Protein AF-A0A497G743-F1 (afdb_monomer_lite)

Structure (mmCIF, N/CA/C/O backbone):
data_AF-A0A497G743-F1
#
_entry.id   AF-A0A497G743-F1
#
loop_
_atom_site.group_PDB
_atom_site.id
_atom_site.type_symbol
_atom_site.label_atom_id
_atom_site.label_alt_id
_atom_site.label_comp_id
_atom_site.label_asym_id
_atom_site.label_entity_id
_atom_site.label_seq_id
_atom_site.pdbx_PDB_ins_code
_atom_site.Cartn_x
_atom_site.Cartn_y
_atom_site.Cartn_z
_atom_site.occupancy
_atom_site.B_iso_or_equiv
_atom_site.auth_seq_id
_atom_site.auth_comp_id
_atom_site.auth_asym_id
_atom_site.auth_atom_id
_atom_site.pdbx_PDB_model_num
ATOM 1 N N . MET A 1 1 ? -3.677 -15.231 12.697 1.00 50.72 1 MET A N 1
ATOM 2 C CA . MET A 1 1 ? -3.109 -15.061 11.342 1.00 50.72 1 MET A CA 1
ATOM 3 C C . MET A 1 1 ? -2.088 -13.941 11.406 1.00 50.72 1 MET A C 1
ATOM 5 O O . MET A 1 1 ? -2.372 -12.933 12.035 1.00 50.72 1 MET A O 1
ATOM 9 N N . GLU A 1 2 ? -0.893 -14.133 10.854 1.00 61.91 2 GLU A N 1
ATOM 10 C CA . GLU A 1 2 ? 0.141 -13.092 10.829 1.00 61.91 2 GLU A CA 1
ATOM 11 C C . GLU A 1 2 ? -0.152 -12.142 9.658 1.00 61.91 2 GLU A C 1
ATOM 13 O O . GLU A 1 2 ? -0.043 -12.536 8.496 1.00 61.91 2 GLU A O 1
ATOM 18 N N . THR A 1 3 ? -0.586 -10.915 9.950 1.00 75.62 3 THR A N 1
ATOM 19 C CA . THR A 1 3 ? -0.922 -9.929 8.915 1.00 75.62 3 THR A CA 1
ATOM 20 C C . THR A 1 3 ? 0.349 -9.476 8.198 1.00 75.62 3 THR A C 1
ATOM 22 O O . THR A 1 3 ? 1.288 -8.973 8.822 1.00 75.62 3 THR A O 1
ATOM 25 N N . ARG A 1 4 ? 0.399 -9.679 6.877 1.00 86.19 4 ARG A N 1
ATOM 26 C CA . ARG A 1 4 ? 1.523 -9.277 6.021 1.00 86.19 4 ARG A CA 1
ATOM 27 C C . ARG A 1 4 ? 1.193 -7.979 5.306 1.00 86.19 4 ARG A C 1
ATOM 29 O O . ARG A 1 4 ? 0.125 -7.859 4.717 1.00 86.19 4 ARG A O 1
ATOM 36 N N . VAL A 1 5 ? 2.130 -7.042 5.317 1.00 90.25 5 VAL A N 1
ATOM 37 C CA . VAL A 1 5 ? 2.014 -5.759 4.623 1.00 90.25 5 VAL A CA 1
ATOM 38 C C . VAL A 1 5 ? 3.131 -5.681 3.599 1.00 90.25 5 VAL A C 1
ATOM 40 O O . VAL A 1 5 ? 4.304 -5.695 3.966 1.00 90.25 5 VAL A O 1
ATOM 43 N N . THR A 1 6 ? 2.783 -5.621 2.319 1.00 93.75 6 THR A N 1
ATOM 44 C CA . THR A 1 6 ? 3.752 -5.538 1.223 1.00 93.75 6 THR A CA 1
ATOM 45 C C . THR A 1 6 ? 3.600 -4.205 0.509 1.00 93.75 6 THR A C 1
ATOM 47 O O . THR A 1 6 ? 2.556 -3.923 -0.072 1.00 93.75 6 THR A O 1
ATOM 50 N N . LEU A 1 7 ? 4.646 -3.383 0.550 1.00 93.56 7 LEU A N 1
ATOM 51 C CA . LEU A 1 7 ? 4.697 -2.099 -0.142 1.00 93.56 7 LEU A CA 1
ATOM 52 C C . LEU A 1 7 ? 5.600 -2.216 -1.376 1.00 93.56 7 LEU A C 1
ATOM 54 O O . LEU A 1 7 ? 6.776 -2.568 -1.268 1.00 93.56 7 LEU A O 1
ATOM 58 N N . PHE A 1 8 ? 5.055 -1.897 -2.541 1.00 93.88 8 PHE A N 1
ATOM 59 C CA . PHE A 1 8 ? 5.742 -1.889 -3.825 1.00 93.88 8 PHE A CA 1
ATOM 60 C C . PHE A 1 8 ? 6.143 -0.457 -4.174 1.00 93.88 8 PHE A C 1
ATOM 62 O O . PHE A 1 8 ? 5.298 0.438 -4.232 1.00 93.88 8 PHE A O 1
ATOM 69 N N . VAL A 1 9 ? 7.434 -0.228 -4.406 1.00 93.38 9 VAL A N 1
ATOM 70 C CA . VAL A 1 9 ? 7.998 1.109 -4.646 1.00 93.38 9 VAL A CA 1
ATOM 71 C C . VAL A 1 9 ? 9.052 1.093 -5.748 1.00 93.38 9 VAL A C 1
ATOM 73 O O . VAL A 1 9 ? 9.558 0.041 -6.134 1.00 93.38 9 VAL A O 1
ATOM 76 N N . TYR A 1 10 ? 9.423 2.278 -6.224 1.00 90.56 10 TYR A N 1
ATOM 77 C CA . TYR A 1 10 ? 10.536 2.496 -7.147 1.00 90.56 10 TYR A CA 1
ATOM 78 C C . TYR A 1 10 ? 11.629 3.359 -6.498 1.00 90.56 10 TYR A C 1
ATOM 80 O O . TYR A 1 10 ? 11.515 3.767 -5.338 1.00 90.56 10 TYR A O 1
ATOM 88 N N . LYS A 1 11 ? 12.727 3.618 -7.218 1.00 87.69 11 LYS A N 1
ATOM 89 C CA . LYS A 1 11 ? 13.827 4.446 -6.711 1.00 87.69 11 LYS A CA 1
ATOM 90 C C . LYS A 1 11 ? 13.407 5.921 -6.686 1.00 87.69 11 LYS A C 1
ATOM 92 O O . LYS A 1 11 ? 13.322 6.547 -7.736 1.00 87.69 11 LYS A O 1
ATOM 97 N N . GLY A 1 12 ? 13.201 6.482 -5.493 1.00 87.94 12 GLY A N 1
ATOM 98 C CA . GLY A 1 12 ? 12.955 7.915 -5.308 1.00 87.94 12 GLY A CA 1
ATOM 99 C C . GLY A 1 12 ? 12.731 8.325 -3.850 1.00 87.94 12 GLY A C 1
ATOM 100 O O . GLY A 1 12 ? 12.321 7.507 -3.024 1.00 87.94 12 GLY A O 1
ATOM 101 N N . ASP A 1 13 ? 12.957 9.604 -3.545 1.00 88.38 13 ASP A N 1
ATOM 102 C CA . ASP A 1 13 ? 12.900 10.133 -2.171 1.00 88.38 13 ASP A CA 1
ATOM 103 C C . ASP A 1 13 ? 11.494 10.060 -1.567 1.00 88.38 13 ASP A C 1
ATOM 105 O O . ASP A 1 13 ? 11.330 9.655 -0.418 1.00 88.38 13 ASP A O 1
ATOM 109 N N . ARG A 1 14 ? 10.457 10.342 -2.368 1.00 86.69 14 ARG A N 1
ATOM 110 C CA . ARG A 1 14 ? 9.053 10.200 -1.941 1.00 86.69 14 ARG A CA 1
ATOM 111 C C . ARG A 1 14 ? 8.703 8.758 -1.557 1.00 86.69 14 ARG A C 1
ATOM 113 O O . ARG A 1 14 ? 7.946 8.533 -0.620 1.00 86.69 14 ARG A O 1
ATOM 120 N N . CYS A 1 15 ? 9.292 7.768 -2.233 1.00 89.62 15 CYS A N 1
ATOM 121 C CA . CYS A 1 15 ? 9.120 6.362 -1.862 1.00 89.62 15 CYS A CA 1
ATOM 122 C C . CYS A 1 15 ? 9.820 6.039 -0.536 1.00 89.62 15 CYS A C 1
ATOM 124 O O . CYS A 1 15 ? 9.270 5.306 0.281 1.00 89.62 15 CYS A O 1
ATOM 126 N N . ALA A 1 16 ? 11.011 6.596 -0.298 1.00 89.56 16 ALA A N 1
ATOM 127 C CA . ALA A 1 16 ? 11.713 6.427 0.972 1.00 89.56 16 ALA A CA 1
ATOM 128 C C . ALA A 1 16 ? 10.938 7.049 2.148 1.00 89.56 16 ALA A C 1
ATOM 130 O O . ALA A 1 16 ? 10.852 6.437 3.213 1.00 89.56 16 ALA A O 1
ATOM 131 N N . GLN A 1 17 ? 10.332 8.223 1.943 1.00 89.12 17 GLN A N 1
ATOM 132 C CA . GLN A 1 17 ? 9.453 8.866 2.926 1.00 89.12 17 GLN A CA 1
ATOM 133 C C . GLN A 1 17 ? 8.243 7.984 3.253 1.00 89.12 17 GLN A C 1
ATOM 135 O O . GLN A 1 17 ? 8.029 7.664 4.419 1.00 89.12 17 GLN A O 1
ATOM 140 N N . LEU A 1 18 ? 7.536 7.487 2.233 1.00 89.62 18 LEU A N 1
ATOM 141 C CA . LEU A 1 18 ? 6.380 6.601 2.406 1.00 89.62 18 LEU A CA 1
ATOM 142 C C . LEU A 1 18 ? 6.727 5.307 3.164 1.00 89.62 18 LEU A C 1
ATOM 144 O O . LEU A 1 18 ? 5.989 4.886 4.051 1.00 89.62 18 LEU A O 1
ATOM 148 N N . VAL A 1 19 ? 7.872 4.686 2.853 1.00 91.25 19 VAL A N 1
ATOM 149 C CA . VAL A 1 19 ? 8.369 3.503 3.581 1.00 91.25 19 VAL A CA 1
ATOM 150 C C . VAL A 1 19 ? 8.570 3.822 5.064 1.00 91.25 19 VAL A C 1
ATOM 152 O O . VAL A 1 19 ? 8.176 3.028 5.918 1.00 91.25 19 VAL A O 1
ATOM 155 N N . LYS A 1 20 ? 9.175 4.974 5.375 1.00 90.19 20 LYS A N 1
ATOM 156 C CA . LYS A 1 20 ? 9.429 5.402 6.755 1.00 90.19 20 LYS A CA 1
ATOM 157 C C . LYS A 1 20 ? 8.127 5.670 7.507 1.00 90.19 20 LYS A C 1
ATOM 159 O O . LYS A 1 20 ? 7.976 5.201 8.630 1.00 90.19 20 LYS A O 1
ATOM 164 N N . GLU A 1 21 ? 7.190 6.388 6.896 1.00 89.31 21 GLU A N 1
ATOM 165 C CA . GLU A 1 21 ? 5.890 6.688 7.504 1.00 89.31 21 GLU A CA 1
ATOM 166 C C . GLU A 1 21 ? 5.099 5.417 7.805 1.00 89.31 21 GLU A C 1
ATOM 168 O O . GLU A 1 21 ? 4.654 5.226 8.938 1.00 89.31 21 GLU A O 1
ATOM 173 N N . LEU A 1 22 ? 5.001 4.507 6.829 1.00 89.00 22 LEU A N 1
ATOM 174 C CA . LEU A 1 22 ? 4.334 3.223 7.021 1.00 89.00 22 LEU A CA 1
ATOM 175 C C . LEU A 1 22 ? 4.996 2.423 8.149 1.00 89.00 22 LEU A C 1
ATOM 177 O O . LEU A 1 22 ? 4.302 1.899 9.016 1.00 89.00 22 LEU A O 1
ATOM 181 N N . TYR A 1 23 ? 6.328 2.370 8.187 1.00 90.06 23 TYR A N 1
ATOM 182 C CA . TYR A 1 23 ? 7.052 1.677 9.251 1.00 90.06 23 TYR A CA 1
ATOM 183 C C . TYR A 1 23 ? 6.723 2.229 10.647 1.00 90.06 23 TYR A C 1
ATOM 185 O O . TYR A 1 23 ? 6.436 1.450 11.556 1.00 90.06 23 TYR A O 1
ATOM 193 N N . GLU A 1 24 ? 6.715 3.553 10.827 1.00 89.38 24 GLU A N 1
ATOM 194 C CA . GLU A 1 24 ? 6.397 4.176 12.121 1.00 89.38 24 GLU A CA 1
ATOM 195 C C . GLU A 1 24 ? 4.947 3.909 12.562 1.00 89.38 24 GLU A C 1
ATOM 197 O O . GLU A 1 24 ? 4.689 3.642 13.742 1.00 89.38 24 GLU A O 1
ATOM 202 N N . ILE A 1 25 ? 3.999 3.913 11.617 1.00 86.75 25 ILE A N 1
ATOM 203 C CA . ILE A 1 25 ? 2.596 3.577 11.897 1.00 86.75 25 ILE A CA 1
ATOM 204 C C . ILE A 1 25 ? 2.473 2.107 12.321 1.00 86.75 25 ILE A C 1
ATOM 206 O O . ILE A 1 25 ? 1.887 1.807 13.363 1.00 86.75 25 ILE A O 1
ATOM 210 N N . LEU A 1 26 ? 3.072 1.182 11.563 1.00 86.12 26 LEU A N 1
ATOM 211 C CA . LEU A 1 26 ? 3.001 -0.254 11.856 1.00 86.12 26 LEU A CA 1
ATOM 212 C C . LEU A 1 26 ? 3.728 -0.621 13.154 1.00 86.12 26 LEU A C 1
ATOM 214 O O . LEU A 1 26 ? 3.266 -1.492 13.892 1.00 86.12 26 LEU A O 1
ATOM 218 N N . LYS A 1 27 ? 4.827 0.061 13.486 1.00 85.00 27 LYS A N 1
ATOM 219 C CA . LYS A 1 27 ? 5.549 -0.118 14.755 1.00 85.00 27 LYS A CA 1
ATOM 220 C C . LYS A 1 27 ? 4.669 0.180 15.972 1.00 85.00 27 LYS A C 1
ATOM 222 O O . LYS A 1 27 ? 4.837 -0.457 17.012 1.00 85.00 27 LYS A O 1
ATOM 227 N N . SER A 1 28 ? 3.738 1.120 15.827 1.00 79.19 28 SER A N 1
ATOM 228 C CA . SER A 1 28 ? 2.804 1.539 16.878 1.00 79.19 28 SER A CA 1
ATOM 229 C C . SER A 1 28 ? 1.534 0.676 16.936 1.00 79.19 28 SER A C 1
ATOM 231 O O . SER A 1 28 ? 0.701 0.872 17.819 1.00 79.19 28 SER A O 1
ATOM 233 N N . SER A 1 29 ? 1.371 -0.277 16.011 1.00 74.31 29 SER A N 1
ATOM 234 C CA . SER A 1 29 ? 0.166 -1.104 15.899 1.00 74.31 29 SER A CA 1
ATOM 235 C C . SER A 1 29 ? 0.192 -2.346 16.810 1.00 74.31 29 SER A C 1
ATOM 237 O O . SER A 1 29 ? 1.244 -2.979 16.988 1.00 74.31 29 SER A O 1
ATOM 239 N N . PRO A 1 30 ? -0.963 -2.744 17.380 1.00 64.06 30 PRO A N 1
ATOM 240 C CA . PRO A 1 30 ? -1.079 -4.003 18.103 1.00 64.06 30 PRO A CA 1
ATOM 241 C C . PRO A 1 30 ? -0.922 -5.175 17.121 1.00 64.06 30 PRO A C 1
ATOM 243 O O . PRO A 1 30 ? -1.597 -5.240 16.102 1.00 64.06 30 PRO A O 1
ATOM 246 N N . GLY A 1 31 ? -0.009 -6.103 17.414 1.00 71.56 31 GLY A N 1
ATOM 247 C CA . GLY A 1 31 ? 0.233 -7.290 16.581 1.00 71.56 31 GLY A CA 1
ATOM 248 C C . GLY A 1 31 ? 1.432 -7.206 15.632 1.00 71.56 31 GLY A C 1
ATOM 249 O O . GLY A 1 31 ? 1.802 -8.241 15.087 1.00 71.56 31 GLY A O 1
ATOM 250 N N . LYS A 1 32 ? 2.078 -6.034 15.490 1.00 73.50 32 LYS A N 1
ATOM 251 C CA . LYS A 1 32 ? 3.345 -5.837 14.747 1.00 73.50 32 LYS A CA 1
ATOM 252 C C . LYS A 1 32 ? 3.381 -6.609 13.413 1.00 73.50 32 LYS A C 1
ATOM 254 O O . LYS A 1 32 ? 4.160 -7.556 13.269 1.00 73.50 32 LYS A O 1
ATOM 259 N N . PRO A 1 33 ? 2.530 -6.235 12.445 1.00 81.50 33 PRO A N 1
ATOM 260 C CA . PRO A 1 33 ? 2.443 -6.932 11.171 1.00 81.50 33 PRO A CA 1
ATOM 261 C C . PRO A 1 33 ? 3.798 -6.946 10.455 1.00 81.50 33 PRO A C 1
ATOM 263 O O . PRO A 1 33 ? 4.583 -5.996 10.538 1.00 81.50 33 PRO A O 1
ATOM 266 N N . ARG A 1 34 ? 4.078 -8.027 9.720 1.00 84.50 34 ARG A N 1
ATOM 267 C CA . ARG A 1 34 ? 5.335 -8.143 8.972 1.00 84.50 34 ARG A CA 1
ATOM 268 C C . ARG A 1 34 ? 5.294 -7.248 7.745 1.00 84.50 34 ARG A C 1
ATOM 270 O O . ARG A 1 34 ? 4.556 -7.526 6.801 1.00 84.50 34 ARG A O 1
ATOM 277 N N . MET A 1 35 ? 6.128 -6.214 7.749 1.00 89.75 35 MET A N 1
ATOM 278 C CA . MET A 1 35 ? 6.320 -5.324 6.610 1.00 89.75 35 MET A CA 1
ATOM 279 C C . MET A 1 35 ? 7.383 -5.877 5.653 1.00 89.75 35 MET A C 1
ATOM 281 O O . MET A 1 35 ? 8.495 -6.209 6.063 1.00 89.75 35 MET A O 1
ATOM 285 N N . ARG A 1 36 ? 7.061 -5.925 4.360 1.00 92.62 36 ARG A N 1
ATOM 286 C CA . ARG A 1 36 ? 7.978 -6.237 3.261 1.00 92.62 36 ARG A CA 1
ATOM 287 C C . ARG A 1 36 ? 7.944 -5.107 2.239 1.00 92.62 36 ARG A C 1
ATOM 289 O O . ARG A 1 36 ? 6.876 -4.614 1.892 1.00 92.62 36 ARG A O 1
ATOM 296 N N . VAL A 1 37 ? 9.111 -4.720 1.732 1.00 92.25 37 VAL A N 1
ATOM 297 C CA . VAL A 1 37 ? 9.230 -3.701 0.680 1.00 92.25 37 VAL A CA 1
ATOM 298 C C . VAL A 1 37 ? 9.781 -4.348 -0.583 1.00 92.25 37 VAL A C 1
ATOM 300 O O . VAL A 1 37 ? 10.890 -4.884 -0.577 1.00 92.25 37 VAL A O 1
ATOM 303 N N . VAL A 1 38 ? 9.015 -4.284 -1.667 1.00 91.38 38 VAL A N 1
ATOM 304 C CA . VAL A 1 38 ? 9.414 -4.751 -2.997 1.00 91.38 38 VAL A CA 1
ATOM 305 C C . VAL A 1 38 ? 9.824 -3.536 -3.821 1.00 91.38 38 VAL A C 1
ATOM 307 O O . VAL A 1 38 ? 9.065 -2.580 -3.957 1.00 91.38 38 VAL A O 1
ATOM 310 N N . ARG A 1 39 ? 11.057 -3.546 -4.336 1.00 90.25 39 ARG A N 1
ATOM 311 C CA . ARG A 1 39 ? 11.644 -2.411 -5.060 1.00 90.25 39 ARG A CA 1
ATOM 312 C C . ARG A 1 39 ? 11.787 -2.734 -6.542 1.00 90.25 39 ARG A C 1
ATOM 314 O O . ARG A 1 39 ? 12.611 -3.573 -6.903 1.00 90.25 39 ARG A O 1
ATOM 321 N N . ALA A 1 40 ? 11.044 -2.026 -7.387 1.00 88.38 40 ALA A N 1
ATOM 322 C CA . ALA A 1 40 ? 11.247 -2.029 -8.829 1.00 88.38 40 ALA A CA 1
ATOM 323 C C . ALA A 1 40 ? 12.475 -1.178 -9.191 1.00 88.38 40 ALA A C 1
ATOM 325 O O . ALA A 1 40 ? 12.682 -0.089 -8.645 1.00 88.38 40 ALA A O 1
ATOM 326 N N . ARG A 1 41 ? 13.299 -1.664 -10.127 1.00 87.06 41 ARG A N 1
ATOM 327 C CA . ARG A 1 41 ? 14.533 -0.990 -10.574 1.00 87.06 41 ARG A CA 1
ATOM 328 C C . ARG A 1 41 ? 14.245 0.088 -11.626 1.00 87.06 41 ARG A C 1
ATOM 330 O O . ARG A 1 41 ? 14.859 0.101 -12.684 1.00 87.06 41 ARG A O 1
ATOM 337 N N . ILE A 1 42 ? 13.318 0.989 -11.320 1.00 87.69 42 ILE A N 1
ATOM 338 C CA . ILE A 1 42 ? 12.944 2.131 -12.164 1.00 87.69 42 ILE A CA 1
ATOM 339 C C . ILE A 1 42 ? 13.079 3.436 -11.377 1.00 87.69 42 ILE A C 1
ATOM 341 O O . ILE A 1 42 ? 13.093 3.423 -10.142 1.00 87.69 42 ILE A O 1
ATOM 345 N N . THR A 1 43 ? 13.184 4.560 -12.083 1.00 85.56 43 THR A N 1
ATOM 346 C CA . THR A 1 43 ? 13.324 5.902 -11.485 1.00 85.56 43 THR A CA 1
ATOM 347 C C . THR A 1 43 ? 12.071 6.762 -11.614 1.00 85.56 43 THR A C 1
ATOM 349 O O . THR A 1 43 ? 11.936 7.739 -10.880 1.00 85.56 43 THR A O 1
ATOM 352 N N . SER A 1 44 ? 11.136 6.399 -12.497 1.00 83.94 44 SER A N 1
ATOM 353 C CA . SER A 1 44 ? 9.838 7.066 -12.616 1.00 83.94 44 SER A CA 1
ATOM 354 C C . SER A 1 44 ? 8.702 6.045 -12.774 1.00 83.94 44 SER A C 1
ATOM 356 O O . SER A 1 44 ? 8.924 4.962 -13.326 1.00 83.94 44 SER A O 1
ATOM 358 N N . PRO A 1 45 ? 7.496 6.350 -12.264 1.00 87.56 45 PRO A N 1
ATOM 359 C CA . PRO A 1 45 ? 6.368 5.421 -12.275 1.00 87.56 45 PRO A CA 1
ATOM 360 C C . PRO A 1 45 ? 5.816 5.162 -13.684 1.00 87.56 45 PRO A C 1
ATOM 362 O O . PRO A 1 45 ? 5.261 4.094 -13.927 1.00 87.56 45 PRO A O 1
ATOM 365 N N . GLU A 1 46 ? 6.013 6.079 -14.632 1.00 90.50 46 GLU A N 1
ATOM 366 C CA . GLU A 1 46 ? 5.598 5.926 -16.033 1.00 90.50 46 GLU A CA 1
ATOM 367 C C . GLU A 1 46 ? 6.348 4.782 -16.732 1.00 90.50 46 GLU A C 1
ATOM 369 O O . GLU A 1 46 ? 5.814 4.136 -17.630 1.00 90.50 46 GLU A O 1
ATOM 374 N N . GLN A 1 47 ? 7.569 4.478 -16.283 1.00 89.44 47 GLN A N 1
ATOM 375 C CA . GLN A 1 47 ? 8.380 3.379 -16.817 1.00 89.44 47 GLN A CA 1
ATOM 376 C C . GLN A 1 47 ? 7.899 2.003 -16.340 1.00 89.44 47 GLN A C 1
ATOM 378 O O . GLN A 1 47 ? 8.386 0.984 -16.824 1.00 89.44 47 GLN A O 1
ATOM 383 N N . PHE A 1 48 ? 6.972 1.943 -15.380 1.00 92.12 48 PHE A N 1
ATOM 384 C CA . PHE A 1 48 ? 6.614 0.693 -14.717 1.00 92.12 48 PHE A CA 1
ATOM 385 C C . PHE A 1 48 ? 5.984 -0.329 -15.668 1.00 92.12 48 PHE A C 1
ATOM 387 O O . PHE A 1 48 ? 6.341 -1.503 -15.615 1.00 92.12 48 PHE A O 1
ATOM 394 N N . SER A 1 49 ? 5.103 0.104 -16.574 1.00 89.88 49 SER A N 1
ATOM 395 C CA . SER A 1 49 ? 4.491 -0.803 -17.553 1.00 89.88 49 SER A CA 1
ATOM 396 C C . SER A 1 49 ? 5.539 -1.424 -18.478 1.00 89.88 49 SER A C 1
ATOM 398 O O . SER A 1 49 ? 5.561 -2.640 -18.638 1.00 89.88 49 SER A O 1
ATOM 400 N N . ALA A 1 50 ? 6.454 -0.609 -19.011 1.00 90.94 50 ALA A N 1
ATOM 401 C CA . ALA A 1 50 ? 7.553 -1.091 -19.847 1.00 90.94 50 ALA A CA 1
ATOM 402 C C . ALA A 1 50 ? 8.509 -2.008 -19.067 1.00 90.94 50 ALA A C 1
ATOM 404 O O . ALA A 1 50 ? 8.968 -3.015 -19.596 1.00 90.94 50 ALA A O 1
ATOM 405 N N . PHE A 1 51 ? 8.768 -1.697 -17.794 1.00 90.38 51 PHE A N 1
ATOM 406 C CA . PHE A 1 51 ? 9.573 -2.535 -16.908 1.00 90.38 51 PHE A CA 1
ATOM 407 C C . PHE A 1 51 ? 8.962 -3.923 -16.707 1.00 90.38 51 PHE A C 1
ATOM 409 O O . PHE A 1 51 ? 9.694 -4.905 -16.769 1.00 90.38 51 PHE A O 1
ATOM 416 N N . LEU A 1 52 ? 7.645 -4.028 -16.493 1.00 89.75 52 LEU A N 1
ATOM 417 C CA . LEU A 1 52 ? 6.993 -5.332 -16.355 1.00 89.75 52 LEU A CA 1
ATOM 418 C C . LEU A 1 52 ? 7.120 -6.157 -17.639 1.00 89.75 52 LEU A C 1
ATOM 420 O O . LEU A 1 52 ? 7.530 -7.309 -17.556 1.00 89.75 52 LEU A O 1
ATOM 424 N N . THR A 1 53 ? 6.844 -5.566 -18.805 1.00 90.88 53 THR A N 1
ATOM 425 C CA . THR A 1 53 ? 7.011 -6.256 -20.095 1.00 90.88 53 THR A CA 1
ATOM 426 C C . THR A 1 53 ? 8.449 -6.736 -20.283 1.00 90.88 53 THR A C 1
ATOM 428 O O . THR A 1 53 ? 8.676 -7.915 -20.522 1.00 90.88 53 THR A O 1
ATOM 431 N N . TYR A 1 54 ? 9.425 -5.849 -20.082 1.00 91.69 54 TYR A N 1
ATOM 432 C CA . TYR A 1 54 ? 10.843 -6.170 -20.241 1.00 91.69 54 TYR A CA 1
ATOM 433 C C . TYR A 1 54 ? 11.306 -7.295 -19.305 1.00 91.69 54 TYR A C 1
ATOM 435 O O . TYR A 1 54 ? 12.022 -8.204 -19.717 1.00 91.69 54 TYR A O 1
ATOM 443 N N . MET A 1 55 ? 10.902 -7.258 -18.032 1.00 87.38 55 MET A N 1
ATOM 444 C CA . MET A 1 55 ? 11.291 -8.291 -17.070 1.00 87.38 55 MET A CA 1
ATOM 445 C C . MET A 1 55 ? 10.609 -9.631 -17.352 1.00 87.38 55 MET A C 1
ATOM 447 O O . MET A 1 55 ? 11.240 -10.666 -17.159 1.00 87.38 55 MET A O 1
ATOM 451 N N . GLU A 1 56 ? 9.359 -9.618 -17.816 1.00 89.50 56 GLU A N 1
ATOM 452 C CA . GLU A 1 56 ? 8.649 -10.827 -18.237 1.00 89.50 56 GLU A CA 1
ATOM 453 C C . GLU A 1 56 ? 9.299 -11.475 -19.465 1.00 89.50 56 GLU A C 1
ATOM 455 O O . GLU A 1 56 ? 9.470 -12.690 -19.494 1.00 89.50 56 GLU A O 1
ATOM 460 N N . GLU A 1 57 ? 9.725 -10.681 -20.448 1.00 92.62 57 GLU A N 1
ATOM 461 C CA . GLU A 1 57 ? 10.425 -11.184 -21.636 1.00 92.62 57 GLU A CA 1
ATOM 462 C C . GLU A 1 57 ? 11.788 -11.802 -21.297 1.00 92.62 57 GLU A C 1
ATOM 464 O O . GLU A 1 57 ? 12.176 -12.810 -21.885 1.00 92.62 57 GLU A O 1
ATOM 469 N N . LEU A 1 58 ? 12.521 -11.213 -20.347 1.00 89.38 58 LEU A N 1
ATOM 470 C CA . LEU A 1 58 ? 13.860 -11.679 -19.981 1.00 89.38 58 LEU A CA 1
ATOM 471 C C . LEU A 1 58 ? 13.877 -12.856 -19.008 1.00 89.38 58 LEU A C 1
ATOM 473 O O . LEU A 1 58 ? 14.771 -13.698 -19.086 1.00 89.38 58 LEU A O 1
ATOM 477 N N . TYR A 1 59 ? 12.955 -12.867 -18.047 1.00 86.69 59 TYR A N 1
ATOM 478 C CA . TYR A 1 59 ? 12.998 -13.774 -16.898 1.00 86.69 59 TYR A CA 1
ATOM 479 C C . TYR A 1 59 ? 11.740 -14.629 -16.750 1.00 86.69 59 TYR A C 1
ATOM 481 O O . TYR A 1 59 ? 11.656 -15.379 -15.784 1.00 86.69 59 TYR A O 1
ATOM 489 N N . GLY A 1 60 ? 10.779 -14.523 -17.669 1.00 86.75 60 GLY A N 1
ATOM 490 C CA . GLY A 1 60 ? 9.520 -15.256 -17.600 1.00 86.75 60 GLY A CA 1
ATOM 491 C C . GLY A 1 60 ? 8.468 -14.594 -16.708 1.00 86.75 60 GLY A C 1
ATOM 492 O O . GLY A 1 60 ? 8.713 -13.616 -15.987 1.00 86.75 60 GLY A O 1
ATOM 493 N N . SER A 1 61 ? 7.252 -15.138 -16.770 1.00 83.50 61 SER A N 1
ATOM 494 C CA . SER A 1 61 ? 6.091 -14.620 -16.043 1.00 83.50 61 SER A CA 1
ATOM 495 C C . SER A 1 61 ? 6.268 -14.708 -14.528 1.00 83.50 61 SER A C 1
ATOM 497 O O . SER A 1 61 ? 5.801 -13.824 -13.812 1.00 83.50 61 SER A O 1
ATOM 499 N N . GLU A 1 62 ? 7.022 -15.691 -14.027 1.00 81.56 62 GLU A N 1
ATOM 500 C CA . GLU A 1 62 ? 7.259 -15.892 -12.594 1.00 81.56 62 GLU A CA 1
ATOM 501 C C . GLU A 1 62 ? 7.862 -14.663 -11.899 1.00 81.56 62 GLU A C 1
ATOM 503 O O . GLU A 1 62 ? 7.617 -14.429 -10.713 1.00 81.56 62 GLU A O 1
ATOM 508 N N . TYR A 1 63 ? 8.625 -13.846 -12.633 1.00 78.25 63 TYR A N 1
ATOM 509 C CA . TYR A 1 63 ? 9.245 -12.643 -12.088 1.00 78.25 63 TYR A CA 1
ATOM 510 C C . TYR A 1 63 ? 8.220 -11.528 -11.849 1.00 78.25 63 TYR A C 1
ATOM 512 O O . TYR A 1 63 ? 8.316 -10.763 -10.884 1.00 78.25 63 TYR A O 1
ATOM 520 N N . VAL A 1 64 ? 7.230 -11.421 -12.736 1.00 85.62 64 VAL A N 1
ATOM 521 C CA . VAL A 1 64 ? 6.192 -10.383 -12.690 1.00 85.62 64 VAL A CA 1
ATOM 522 C C . VAL A 1 64 ? 4.905 -10.856 -12.022 1.00 85.62 64 VAL A C 1
ATOM 524 O O . VAL A 1 64 ? 4.052 -10.029 -11.688 1.00 85.62 64 VAL A O 1
ATOM 527 N N . ASP A 1 65 ? 4.781 -12.160 -11.774 1.00 86.06 65 ASP A N 1
ATOM 528 C CA . ASP A 1 65 ? 3.611 -12.810 -11.186 1.00 86.06 65 ASP A CA 1
ATOM 529 C C . ASP A 1 65 ? 3.188 -12.176 -9.873 1.00 86.06 65 ASP A C 1
ATOM 531 O O . ASP A 1 65 ? 1.998 -12.063 -9.599 1.00 86.06 65 ASP A O 1
ATOM 535 N N . GLU A 1 66 ? 4.134 -11.712 -9.060 1.00 86.38 66 GLU A N 1
ATOM 536 C CA . GLU A 1 66 ? 3.787 -11.047 -7.812 1.00 86.38 66 GLU A CA 1
ATOM 537 C C . GLU A 1 66 ? 3.025 -9.732 -8.046 1.00 86.38 66 GLU A C 1
ATOM 539 O O . GLU A 1 66 ? 2.020 -9.475 -7.384 1.00 86.38 66 GLU A O 1
ATOM 544 N N . TYR A 1 67 ? 3.438 -8.926 -9.027 1.00 88.56 67 TYR A N 1
ATOM 545 C CA . TYR A 1 67 ? 2.720 -7.705 -9.402 1.00 88.56 67 TYR A CA 1
ATOM 546 C C . TYR A 1 67 ? 1.369 -8.034 -10.049 1.00 88.56 67 TYR A C 1
ATOM 548 O O . TYR A 1 67 ? 0.366 -7.382 -9.747 1.00 88.56 67 TYR A O 1
ATOM 556 N N . LYS A 1 68 ? 1.325 -9.068 -10.903 1.00 87.19 68 LYS A N 1
ATOM 557 C CA . LYS A 1 68 ? 0.104 -9.514 -11.593 1.00 87.19 68 LYS A CA 1
ATOM 558 C C . LYS A 1 68 ? -0.928 -10.097 -10.631 1.00 87.19 68 LYS A C 1
ATOM 560 O O . LYS A 1 68 ? -2.101 -9.750 -10.739 1.00 87.19 68 LYS A O 1
ATOM 565 N N . ARG A 1 69 ? -0.498 -10.901 -9.653 1.00 88.06 69 ARG A N 1
ATOM 566 C CA . ARG A 1 69 ? -1.348 -11.523 -8.624 1.00 88.06 69 ARG A CA 1
ATOM 567 C C . ARG A 1 69 ? -2.148 -10.485 -7.847 1.00 88.06 69 ARG A C 1
ATOM 569 O O . ARG A 1 69 ? -3.330 -10.691 -7.611 1.00 88.06 69 ARG A O 1
ATOM 576 N N . TYR A 1 70 ? -1.522 -9.365 -7.490 1.00 87.75 70 TYR A N 1
ATOM 577 C CA . TYR A 1 70 ? -2.196 -8.265 -6.793 1.00 87.75 70 TYR A CA 1
ATOM 578 C C . TYR A 1 70 ? -2.806 -7.219 -7.743 1.00 87.75 70 TYR A C 1
ATOM 580 O O . TYR A 1 70 ? -3.365 -6.217 -7.294 1.00 87.75 70 TYR A O 1
ATOM 588 N N . GLY A 1 71 ? -2.687 -7.416 -9.060 1.00 88.69 71 GLY A N 1
ATOM 589 C CA . GLY A 1 71 ? -3.195 -6.497 -10.075 1.00 88.69 71 GLY A CA 1
ATOM 590 C C . GLY A 1 71 ? -2.582 -5.097 -9.991 1.00 88.69 71 GLY A C 1
ATOM 591 O O . GLY A 1 71 ? -3.302 -4.111 -10.164 1.00 88.69 71 GLY A O 1
ATOM 592 N N . ILE A 1 72 ? -1.288 -4.993 -9.677 1.00 90.12 72 ILE A N 1
ATOM 593 C CA . ILE A 1 72 ? -0.571 -3.719 -9.543 1.00 90.12 72 ILE A CA 1
ATOM 594 C C . ILE A 1 72 ? -0.206 -3.204 -10.930 1.00 90.12 72 ILE A C 1
ATOM 596 O O . ILE A 1 72 ? 0.536 -3.848 -11.670 1.00 90.12 72 ILE A O 1
ATOM 600 N N . ARG A 1 73 ? -0.712 -2.018 -11.274 1.00 88.50 73 ARG A N 1
ATOM 601 C CA . ARG A 1 73 ? -0.472 -1.380 -12.580 1.00 88.50 73 ARG A CA 1
ATOM 602 C C . ARG A 1 73 ? 0.329 -0.095 -12.477 1.00 88.50 73 ARG A C 1
ATOM 604 O O . ARG A 1 73 ? 0.848 0.371 -13.487 1.00 88.50 73 ARG A O 1
ATOM 611 N N . ARG A 1 74 ? 0.413 0.493 -11.283 1.00 90.94 74 ARG A N 1
ATOM 612 C CA . ARG A 1 74 ? 1.146 1.734 -11.014 1.00 90.94 74 ARG A CA 1
ATOM 613 C C . ARG A 1 74 ? 1.847 1.657 -9.667 1.00 90.94 74 ARG A C 1
ATOM 615 O O . ARG A 1 74 ? 1.388 0.968 -8.762 1.00 90.94 74 ARG A O 1
ATOM 622 N N . LEU A 1 75 ? 2.944 2.395 -9.539 1.00 90.56 75 LEU A N 1
ATOM 623 C CA . LEU A 1 75 ? 3.693 2.521 -8.292 1.00 90.56 75 LEU A CA 1
ATOM 624 C C . LEU A 1 75 ? 3.610 3.955 -7.743 1.00 90.56 75 LEU A C 1
ATOM 626 O O . LEU A 1 75 ? 3.503 4.892 -8.535 1.00 90.56 75 LEU A O 1
ATOM 630 N N . PRO A 1 76 ? 3.710 4.142 -6.415 1.00 91.69 76 PRO A N 1
ATOM 631 C CA . PRO A 1 76 ? 3.804 3.100 -5.383 1.00 91.69 76 PRO A CA 1
ATOM 632 C C . PRO A 1 76 ? 2.462 2.378 -5.167 1.00 91.69 76 PRO A C 1
ATOM 634 O O . PRO A 1 76 ? 1.418 2.909 -5.532 1.00 91.69 76 PRO A O 1
ATOM 637 N N . ALA A 1 77 ? 2.480 1.173 -4.595 1.00 93.19 77 ALA A N 1
ATOM 638 C CA . ALA A 1 77 ? 1.268 0.411 -4.278 1.00 93.19 77 ALA A CA 1
ATOM 639 C C . ALA A 1 77 ? 1.404 -0.347 -2.956 1.00 93.19 77 ALA A C 1
ATOM 641 O O . ALA A 1 77 ? 2.481 -0.854 -2.641 1.00 93.19 77 ALA A O 1
ATOM 642 N N . LEU A 1 78 ? 0.315 -0.454 -2.197 1.00 92.75 78 LEU A N 1
ATOM 643 C CA . LEU A 1 78 ? 0.275 -1.160 -0.915 1.00 92.75 78 LEU A CA 1
ATOM 644 C C . LEU A 1 78 ? -0.688 -2.339 -0.982 1.00 92.75 78 LEU A C 1
ATOM 646 O O . LEU A 1 78 ? -1.823 -2.200 -1.435 1.00 92.75 78 LEU A O 1
ATOM 650 N N . VAL A 1 79 ? -0.240 -3.485 -0.480 1.00 90.25 79 VAL A N 1
ATOM 651 C CA . VAL A 1 79 ? -1.027 -4.711 -0.352 1.00 90.25 79 VAL A CA 1
ATOM 652 C C . VAL A 1 79 ? -0.995 -5.175 1.097 1.00 90.25 79 VAL A C 1
ATOM 654 O O . VAL A 1 79 ? 0.066 -5.231 1.722 1.00 90.25 79 VAL A O 1
ATOM 657 N N . VAL A 1 80 ? -2.159 -5.538 1.623 1.00 88.12 80 VAL A N 1
ATOM 658 C CA . VAL A 1 80 ? -2.334 -6.071 2.973 1.00 88.12 80 VAL A CA 1
ATOM 659 C C . VAL A 1 80 ? -2.969 -7.449 2.866 1.00 88.12 80 VAL A C 1
ATOM 661 O O . VAL A 1 80 ? -4.083 -7.590 2.367 1.00 88.12 80 VAL A O 1
ATOM 664 N N . GLY A 1 81 ? -2.250 -8.478 3.316 1.00 85.25 81 GLY A N 1
ATOM 665 C CA . GLY A 1 81 ? -2.628 -9.867 3.069 1.00 85.25 81 GLY A CA 1
ATOM 666 C C . GLY A 1 81 ? -2.665 -10.145 1.567 1.00 85.25 81 GLY A C 1
ATOM 667 O O . GLY A 1 81 ? -1.616 -10.178 0.927 1.00 85.25 81 GLY A O 1
ATOM 668 N N . GLU A 1 82 ? -3.871 -10.307 1.025 1.00 83.88 82 GLU A N 1
ATOM 669 C CA . GLU A 1 82 ? -4.125 -10.533 -0.406 1.00 83.88 82 GLU A CA 1
ATOM 670 C C . GLU A 1 82 ? -4.832 -9.349 -1.091 1.00 83.88 82 GLU A C 1
ATOM 672 O O . GLU A 1 82 ? -5.051 -9.367 -2.301 1.00 83.88 82 GLU A O 1
ATOM 677 N N . SER A 1 83 ? -5.148 -8.292 -0.337 1.00 85.25 83 SER A N 1
ATOM 678 C CA . SER A 1 83 ? -5.942 -7.159 -0.815 1.00 85.25 83 SER A CA 1
ATOM 679 C C . SER A 1 83 ? -5.061 -5.957 -1.148 1.00 85.25 83 SER A C 1
ATOM 681 O O . SER A 1 83 ? -4.311 -5.464 -0.301 1.00 85.25 83 SER A O 1
ATOM 683 N N . LYS A 1 84 ? -5.174 -5.446 -2.380 1.00 89.31 84 LYS A N 1
ATOM 684 C CA . LYS A 1 84 ? -4.571 -4.169 -2.788 1.00 89.31 84 LYS A CA 1
ATOM 685 C C . LYS A 1 84 ? -5.333 -3.016 -2.135 1.00 89.31 84 LYS A C 1
ATOM 687 O O . LYS A 1 84 ? -6.528 -2.868 -2.358 1.00 89.31 84 LYS A O 1
ATOM 692 N N . VAL A 1 85 ? -4.618 -2.210 -1.359 1.00 89.50 85 VAL A N 1
ATOM 693 C CA . VAL A 1 85 ? -5.157 -1.071 -0.606 1.00 89.50 85 VAL A CA 1
ATOM 694 C C . VAL A 1 85 ? -5.122 0.202 -1.447 1.00 89.50 85 VAL A C 1
ATOM 696 O O . VAL A 1 85 ? -6.124 0.896 -1.548 1.00 89.50 85 VAL A O 1
ATOM 699 N N . PHE A 1 86 ? -3.992 0.493 -2.099 1.00 88.69 86 PHE A N 1
ATOM 700 C CA . PHE A 1 86 ? -3.872 1.640 -3.002 1.00 88.69 86 PHE A CA 1
ATOM 701 C C . PHE A 1 86 ? -2.807 1.415 -4.081 1.00 88.69 86 PHE A C 1
ATOM 703 O O . PHE A 1 86 ? -1.949 0.539 -3.940 1.00 88.69 86 PHE A O 1
ATOM 710 N N . GLU A 1 87 ? -2.836 2.228 -5.145 1.00 91.19 87 GLU A N 1
ATOM 711 C CA . GLU A 1 87 ? -1.779 2.278 -6.163 1.00 91.19 87 GLU A CA 1
ATOM 712 C C . GLU A 1 87 ? -1.667 3.637 -6.875 1.00 91.19 87 GLU A C 1
ATOM 714 O O . GLU A 1 87 ? -2.666 4.302 -7.141 1.00 91.19 87 GLU A O 1
ATOM 719 N N . GLY A 1 88 ? -0.449 4.002 -7.283 1.00 87.31 88 GLY A N 1
ATOM 720 C CA . GLY A 1 88 ? -0.176 5.093 -8.223 1.00 87.31 88 GLY A CA 1
ATOM 721 C C . GLY A 1 88 ? -0.219 6.507 -7.646 1.00 87.31 88 GLY A C 1
ATOM 722 O O . GLY A 1 88 ? -0.165 7.464 -8.415 1.00 87.31 88 GLY A O 1
ATOM 723 N N . TYR A 1 89 ? -0.304 6.657 -6.326 1.00 88.38 89 TYR A N 1
ATOM 724 C CA . TYR A 1 89 ? -0.262 7.954 -5.656 1.00 88.38 89 TYR A CA 1
ATOM 725 C C . TYR A 1 89 ? 0.427 7.852 -4.291 1.00 88.38 89 TYR A C 1
ATOM 727 O O . TYR A 1 89 ? 0.696 6.758 -3.797 1.00 88.38 89 TYR A O 1
ATOM 735 N N . PHE A 1 90 ? 0.750 9.005 -3.705 1.00 85.69 90 PHE A N 1
ATOM 736 C CA . PHE A 1 90 ? 1.369 9.103 -2.385 1.00 85.69 90 PHE A CA 1
ATOM 737 C C . PHE A 1 90 ? 0.312 9.586 -1.388 1.00 85.69 90 PHE A C 1
ATOM 739 O O . PHE A 1 90 ? -0.008 10.777 -1.426 1.00 85.69 90 PHE A O 1
ATOM 746 N N . PRO A 1 91 ? -0.257 8.695 -0.555 1.00 82.25 91 PRO A N 1
ATOM 747 C CA . PRO A 1 91 ? -1.237 9.100 0.442 1.00 82.25 91 PRO A CA 1
ATOM 748 C C . PRO A 1 91 ? -0.598 10.023 1.476 1.00 82.25 91 PRO A C 1
ATOM 750 O O . PRO A 1 91 ? 0.601 9.934 1.758 1.00 82.25 91 PRO A O 1
ATOM 753 N N . SER A 1 92 ? -1.414 10.896 2.060 1.00 86.25 92 SER A N 1
ATOM 754 C CA . SER A 1 92 ? -1.013 11.633 3.260 1.00 86.25 92 SER A CA 1
ATOM 755 C C . SER A 1 92 ? -0.907 10.691 4.465 1.00 86.25 92 SER A C 1
ATOM 757 O O . SER A 1 92 ? -1.419 9.571 4.442 1.00 86.25 92 SER A O 1
ATOM 759 N N . ARG A 1 93 ? -0.280 11.147 5.555 1.00 81.94 93 ARG A N 1
ATOM 760 C CA . ARG A 1 93 ? -0.188 10.353 6.788 1.00 81.94 93 ARG A CA 1
ATOM 761 C C . ARG A 1 93 ? -1.566 9.956 7.329 1.00 81.94 93 ARG A C 1
ATOM 763 O O . ARG A 1 93 ? -1.728 8.819 7.765 1.00 81.94 93 ARG A O 1
ATOM 770 N N . ASP A 1 94 ? -2.528 10.876 7.307 1.00 81.75 94 ASP A N 1
ATOM 771 C CA . ASP A 1 94 ? -3.885 10.637 7.811 1.00 81.75 94 ASP A CA 1
ATOM 772 C C . ASP A 1 94 ? -4.638 9.643 6.926 1.00 81.75 94 ASP A C 1
ATOM 774 O O . ASP A 1 94 ? -5.162 8.650 7.424 1.00 81.75 94 ASP A O 1
ATOM 778 N N . GLU A 1 95 ? -4.568 9.827 5.608 1.00 81.44 95 GLU A N 1
ATOM 779 C CA . GLU A 1 95 ? -5.147 8.895 4.636 1.00 81.44 95 GLU A CA 1
ATOM 780 C C . GLU A 1 95 ? -4.525 7.493 4.750 1.00 81.44 95 GLU A C 1
ATOM 782 O O . GLU A 1 95 ? -5.225 6.485 4.724 1.00 81.44 95 GLU A O 1
ATOM 787 N N . LEU A 1 96 ? -3.205 7.401 4.947 1.00 85.06 96 LEU A N 1
ATOM 788 C CA . LEU A 1 96 ? -2.528 6.123 5.153 1.00 85.06 96 LEU A CA 1
ATOM 789 C C . LEU A 1 96 ? -3.031 5.419 6.420 1.00 85.06 96 LEU A C 1
ATOM 791 O O . LEU A 1 96 ? -3.182 4.199 6.418 1.00 85.06 96 LEU A O 1
ATOM 795 N N . MET A 1 97 ? -3.313 6.160 7.496 1.00 81.06 97 MET A N 1
ATOM 796 C CA . MET A 1 97 ? -3.921 5.585 8.699 1.00 81.06 97 MET A CA 1
ATOM 797 C C . MET A 1 97 ? -5.344 5.090 8.431 1.00 81.06 97 MET A C 1
ATOM 799 O O . MET A 1 97 ? -5.664 3.977 8.844 1.00 81.06 97 MET A O 1
ATOM 803 N N . GLU A 1 98 ? -6.171 5.865 7.729 1.00 81.31 98 GLU A N 1
ATOM 804 C CA . GLU A 1 98 ? -7.536 5.466 7.357 1.00 81.31 98 GLU A CA 1
ATOM 805 C C . GLU A 1 98 ? -7.537 4.177 6.529 1.00 81.31 98 GLU A C 1
ATOM 807 O O . GLU A 1 98 ? -8.208 3.210 6.890 1.00 81.31 98 GLU A O 1
ATOM 812 N N . LEU A 1 99 ? -6.683 4.098 5.509 1.00 83.00 99 LEU A N 1
ATOM 813 C CA . LEU A 1 99 ? -6.520 2.911 4.668 1.00 83.00 99 LEU A CA 1
ATOM 814 C C . LEU A 1 99 ? -6.088 1.669 5.470 1.00 83.00 99 LEU A C 1
ATOM 816 O O . LEU A 1 99 ? -6.556 0.558 5.219 1.00 83.00 99 LEU A O 1
ATOM 820 N N . LEU A 1 100 ? -5.211 1.833 6.466 1.00 83.44 100 LEU A N 1
ATOM 821 C CA . LEU A 1 100 ? -4.789 0.737 7.348 1.00 83.44 100 LEU A CA 1
ATOM 822 C C . LEU A 1 100 ? -5.885 0.322 8.341 1.00 83.44 100 LEU A C 1
ATOM 824 O O . LEU A 1 100 ? -5.950 -0.849 8.725 1.00 83.44 100 LEU A O 1
ATOM 828 N N . VAL A 1 101 ? -6.736 1.258 8.765 1.00 83.69 101 VAL A N 1
ATOM 829 C CA . VAL A 1 101 ? -7.918 0.985 9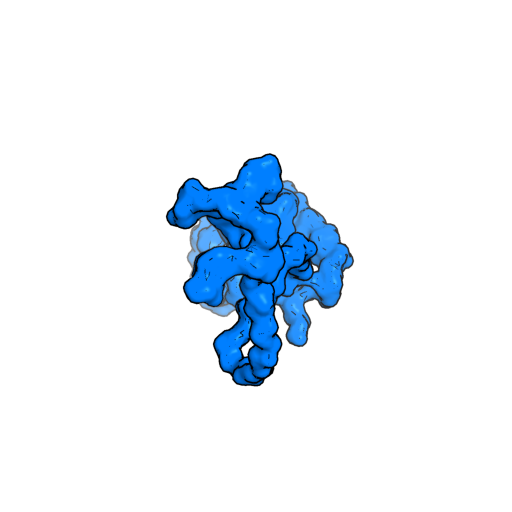.593 1.00 83.69 101 VAL A CA 1
ATOM 830 C C . VAL A 1 101 ? -8.971 0.220 8.788 1.00 83.69 101 VAL A C 1
ATOM 832 O O . VAL A 1 101 ? -9.536 -0.756 9.281 1.00 83.69 101 VAL A O 1
ATOM 835 N N . GLU A 1 102 ? -9.224 0.623 7.543 1.00 77.12 102 GLU A N 1
ATOM 836 C CA . GLU A 1 102 ? -10.129 -0.078 6.627 1.00 77.12 102 GLU A CA 1
ATOM 837 C C . GLU A 1 102 ? -9.636 -1.486 6.300 1.00 77.12 102 GLU A C 1
ATOM 839 O O . GLU A 1 102 ? -10.424 -2.431 6.308 1.00 77.12 102 GLU A O 1
ATOM 844 N N . ALA A 1 103 ? -8.325 -1.645 6.111 1.00 78.75 103 ALA A N 1
ATOM 845 C CA . ALA A 1 103 ? -7.686 -2.941 5.911 1.00 78.75 103 ALA A CA 1
ATOM 846 C C . ALA A 1 103 ? -7.634 -3.814 7.184 1.00 78.75 103 ALA A C 1
ATOM 848 O O . ALA A 1 103 ? -7.132 -4.938 7.134 1.00 78.75 103 ALA A O 1
ATOM 849 N N . GLY A 1 104 ? -8.113 -3.313 8.330 1.00 75.75 104 GLY A N 1
ATOM 850 C CA . GLY A 1 104 ? -8.153 -4.051 9.595 1.00 75.75 104 GLY A CA 1
ATOM 851 C C . GLY A 1 104 ? -6.786 -4.261 10.256 1.00 75.75 104 GLY A C 1
ATOM 852 O O . GLY A 1 104 ? -6.650 -5.136 11.108 1.00 75.75 104 GLY A O 1
ATOM 853 N N . ILE A 1 105 ? -5.764 -3.484 9.875 1.00 75.31 105 ILE A N 1
ATOM 854 C CA . ILE A 1 105 ? -4.438 -3.511 10.518 1.00 75.31 105 ILE A CA 1
ATOM 855 C C . ILE A 1 105 ? -4.446 -2.691 11.801 1.00 75.31 105 ILE A C 1
ATOM 857 O O . ILE A 1 105 ? -3.884 -3.105 12.815 1.00 75.31 105 ILE A O 1
ATOM 861 N N . LEU A 1 106 ? -5.034 -1.499 11.739 1.00 66.94 106 LEU A N 1
ATOM 862 C CA . LEU A 1 106 ? -5.176 -0.638 12.900 1.00 66.94 106 LEU A CA 1
ATOM 863 C C . LEU A 1 106 ? -6.558 -0.844 13.519 1.00 66.94 106 LEU A C 1
ATOM 865 O O . LEU A 1 106 ? -7.542 -0.977 12.786 1.00 66.94 106 LEU A O 1
ATOM 869 N N . PRO A 1 107 ? -6.664 -0.842 14.859 1.00 57.94 107 PRO A N 1
ATOM 870 C CA . PRO A 1 107 ? -7.967 -0.826 15.494 1.00 57.94 107 PRO A CA 1
ATOM 871 C C . PRO A 1 107 ? -8.702 0.432 15.033 1.00 57.94 107 PRO A C 1
ATOM 873 O O . PRO A 1 107 ? -8.163 1.539 15.116 1.00 57.94 107 PRO A O 1
ATOM 876 N N . ARG A 1 108 ? -9.945 0.272 14.563 1.00 56.56 108 ARG A N 1
ATOM 877 C CA . ARG A 1 108 ? -10.848 1.411 14.386 1.00 56.56 108 ARG A CA 1
ATOM 878 C C . ARG A 1 108 ? -10.891 2.145 15.718 1.00 56.56 108 ARG A C 1
ATOM 880 O O . ARG A 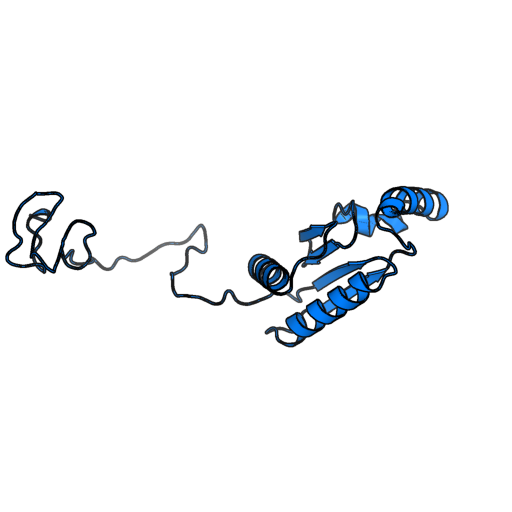1 108 ? -11.292 1.567 16.728 1.00 56.56 108 ARG A O 1
ATOM 887 N N . LYS A 1 109 ? -10.454 3.403 15.735 1.00 50.16 109 LYS A N 1
ATOM 888 C CA . LYS A 1 109 ? -10.642 4.280 16.888 1.00 50.16 109 LYS A CA 1
ATOM 889 C C . LYS A 1 109 ? -12.152 4.489 17.024 1.00 50.16 109 LYS A C 1
ATOM 891 O O . LYS A 1 109 ? -12.722 5.342 16.359 1.00 50.16 109 LYS A O 1
ATOM 896 N N . HIS A 1 110 ? -12.815 3.625 17.791 1.00 46.59 110 HIS A N 1
ATOM 897 C CA . HIS A 1 110 ? -14.244 3.718 18.062 1.00 46.59 110 HIS A CA 1
ATOM 898 C C . HIS A 1 110 ? -14.521 5.047 18.781 1.00 46.59 110 HIS A C 1
ATOM 900 O O . HIS A 1 110 ? -14.282 5.168 19.980 1.00 46.59 110 HIS A O 1
ATOM 906 N N . GLU A 1 111 ? -15.102 6.017 18.078 1.00 43.03 111 GLU A N 1
ATOM 907 C CA . GLU A 1 111 ? -16.296 6.646 18.635 1.00 43.03 111 GLU A CA 1
ATOM 908 C C . GLU A 1 111 ? -17.379 5.564 18.646 1.00 43.03 111 GLU A C 1
ATOM 910 O O . GLU A 1 111 ? -17.623 4.891 17.644 1.00 43.03 111 GLU A O 1
ATOM 915 N N . ALA A 1 112 ? -17.953 5.313 19.819 1.00 43.88 112 ALA A N 1
ATOM 916 C CA . ALA A 1 112 ? -18.900 4.235 20.029 1.00 43.88 112 ALA A CA 1
ATOM 917 C C . ALA A 1 112 ? -20.096 4.331 19.067 1.00 43.88 112 ALA A C 1
ATOM 919 O O . ALA A 1 112 ? -20.990 5.157 19.243 1.00 43.88 112 ALA A O 1
ATOM 920 N N . ARG A 1 113 ? -20.169 3.398 18.116 1.00 40.44 113 ARG A N 1
ATOM 921 C CA . ARG A 1 113 ? -21.436 2.805 17.683 1.00 40.44 113 ARG A CA 1
ATOM 922 C C . ARG A 1 113 ? -21.282 1.283 17.658 1.00 40.44 113 ARG A C 1
ATOM 924 O O . ARG A 1 113 ? -20.229 0.795 17.247 1.00 40.44 113 ARG A O 1
ATOM 931 N N . PRO A 1 114 ? -22.274 0.525 18.153 1.00 43.25 114 PRO A N 1
ATOM 932 C CA . PRO A 1 114 ? -22.153 -0.913 18.282 1.00 43.25 114 PRO A CA 1
ATOM 933 C C . PRO A 1 114 ? -22.320 -1.596 16.922 1.00 43.25 114 PRO A C 1
ATOM 935 O O . PRO A 1 114 ? -23.260 -1.324 16.183 1.00 43.25 114 PRO A O 1
ATOM 938 N N . VAL A 1 115 ? -21.347 -2.455 16.630 1.00 45.59 115 VAL A N 1
ATOM 939 C CA . VAL A 1 115 ? -21.438 -3.798 16.041 1.00 45.59 115 VAL A CA 1
ATOM 940 C C . VAL A 1 115 ? -22.679 -4.095 15.186 1.00 45.59 115 VAL A C 1
ATOM 942 O O . VAL A 1 115 ? -23.753 -4.390 15.700 1.00 45.59 115 VAL A O 1
ATOM 945 N N . HIS A 1 116 ? -22.463 -4.193 13.877 1.00 39.88 116 HIS A N 1
ATOM 946 C CA . HIS A 1 116 ? -23.110 -5.220 13.063 1.00 39.88 116 HIS A CA 1
ATOM 947 C C . HIS A 1 116 ? -22.004 -6.056 12.413 1.00 39.88 116 HIS A C 1
ATOM 949 O O . HIS A 1 116 ? -21.656 -5.869 11.251 1.00 39.88 116 HIS A O 1
ATOM 955 N N . GLU A 1 117 ? -21.404 -6.947 13.199 1.00 38.50 117 GLU A N 1
ATOM 956 C CA . GLU A 1 117 ? -20.725 -8.115 12.648 1.00 38.50 117 GLU A CA 1
ATOM 957 C C . GLU A 1 117 ? -21.757 -9.213 12.419 1.00 38.50 117 GLU A C 1
ATOM 959 O O . GLU A 1 117 ? -22.646 -9.429 13.241 1.00 38.50 117 GLU A O 1
ATOM 964 N N . GLY A 1 118 ? -21.575 -9.943 11.325 1.00 34.47 118 GLY A N 1
ATOM 965 C CA . GLY A 1 118 ? -22.046 -11.314 11.240 1.00 34.47 118 GLY A CA 1
ATOM 966 C C . GLY A 1 118 ? -23.503 -11.463 10.840 1.00 34.47 118 GLY A C 1
ATOM 967 O O . GLY A 1 118 ? -24.425 -11.472 11.652 1.00 34.47 118 GLY A O 1
ATOM 968 N N . VAL A 1 119 ? -23.684 -11.765 9.560 1.00 43.41 119 VAL A N 1
ATOM 969 C CA . VAL A 1 119 ? -24.690 -12.746 9.173 1.00 43.41 119 VAL A CA 1
ATOM 970 C C . VAL A 1 119 ? -24.528 -13.980 10.079 1.00 43.41 119 VAL A C 1
ATOM 972 O O . VAL A 1 119 ? -23.455 -14.574 10.134 1.00 43.41 119 VAL A O 1
ATOM 975 N N . ALA A 1 120 ? -25.632 -14.324 10.749 1.00 43.72 120 ALA A N 1
ATOM 976 C CA . ALA A 1 120 ? -25.929 -15.545 11.504 1.00 43.72 120 ALA A CA 1
ATOM 977 C C . ALA A 1 120 ? -25.226 -15.749 12.870 1.00 43.72 120 ALA A C 1
ATOM 979 O O . ALA A 1 120 ? -24.161 -16.354 12.955 1.00 43.72 120 ALA A O 1
ATOM 980 N N . ARG A 1 121 ? -25.927 -15.449 13.977 1.00 41.69 121 ARG A N 1
ATOM 981 C CA . ARG A 1 121 ? -26.817 -16.391 14.706 1.00 41.69 121 ARG A CA 1
ATOM 982 C C . ARG A 1 121 ? -27.536 -15.705 15.886 1.00 41.69 121 ARG A C 1
ATOM 984 O O . ARG A 1 121 ? -27.139 -14.645 16.343 1.00 41.69 121 ARG A O 1
ATOM 991 N N . GLU A 1 122 ? -28.650 -16.319 16.272 1.00 43.38 122 GLU A N 1
ATOM 992 C CA . GLU A 1 122 ? -29.809 -15.835 17.040 1.00 43.38 122 GLU A CA 1
ATOM 993 C C . GLU A 1 122 ? -29.636 -15.398 18.516 1.00 43.38 122 GLU A C 1
ATOM 995 O O . GLU A 1 122 ? -28.804 -15.924 19.248 1.00 43.38 122 GLU A O 1
ATOM 1000 N N . ALA A 1 123 ? -30.632 -14.579 18.923 1.00 41.91 123 ALA A N 1
ATOM 1001 C CA . ALA A 1 123 ? -31.301 -14.436 20.237 1.00 41.91 123 ALA A CA 1
ATOM 1002 C C . ALA A 1 123 ? -30.594 -13.607 21.348 1.00 41.91 123 ALA A C 1
ATOM 1004 O O . ALA A 1 123 ? -29.379 -13.596 21.439 1.00 41.91 123 ALA A O 1
ATOM 1005 N N . VAL A 1 124 ? -31.245 -12.844 22.247 1.00 42.09 124 VAL A N 1
ATOM 1006 C CA . VAL A 1 124 ? -32.629 -12.774 22.776 1.00 42.09 124 VAL A CA 1
ATOM 1007 C C . VAL A 1 124 ? -32.969 -11.315 23.166 1.00 42.09 124 VAL A C 1
ATOM 1009 O O . VAL A 1 124 ? -32.105 -10.539 23.566 1.00 42.09 124 VAL A O 1
ATOM 1012 N N . ALA A 1 125 ? -34.254 -10.964 23.075 1.00 43.75 125 ALA A N 1
ATOM 1013 C CA . ALA A 1 125 ? -34.860 -9.659 23.337 1.00 43.75 125 ALA A CA 1
ATOM 1014 C C . ALA A 1 125 ? -34.825 -9.154 24.800 1.00 43.75 125 ALA A C 1
ATOM 1016 O O . ALA A 1 125 ? -35.165 -9.884 25.729 1.00 43.75 125 ALA A O 1
ATOM 1017 N N . ALA A 1 126 ? -34.616 -7.842 24.967 1.00 39.56 126 ALA A N 1
ATOM 1018 C CA . ALA A 1 126 ? -35.101 -7.059 26.107 1.00 39.56 126 ALA A CA 1
ATOM 1019 C C . ALA A 1 126 ? -36.053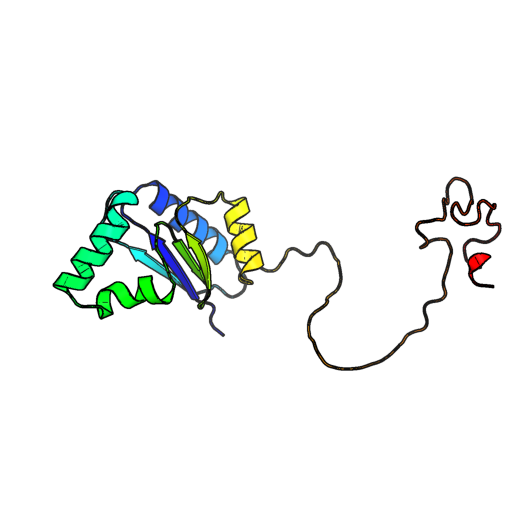 -5.968 25.583 1.00 39.56 126 ALA A C 1
ATOM 1021 O O . ALA A 1 126 ? -35.678 -5.159 24.734 1.00 39.56 126 ALA A O 1
ATOM 1022 N N . LYS A 1 127 ? -37.313 -5.972 26.037 1.00 45.53 127 LYS A N 1
ATOM 1023 C CA . LYS A 1 127 ? -38.342 -5.014 25.600 1.00 45.53 127 LYS A CA 1
ATOM 1024 C C . LYS A 1 127 ? -37.991 -3.611 26.105 1.00 45.53 127 LYS A C 1
ATOM 1026 O O . LYS A 1 127 ? -38.112 -3.330 27.293 1.00 45.53 127 LYS A O 1
ATOM 1031 N N . SER A 1 128 ? -37.573 -2.731 25.202 1.00 51.16 128 SER A N 1
ATOM 1032 C CA . SER A 1 128 ? -37.297 -1.326 25.492 1.00 51.16 128 SER A CA 1
ATOM 1033 C C . SER A 1 128 ? -38.605 -0.543 25.655 1.00 51.16 128 SER A C 1
ATOM 1035 O O . SER A 1 128 ? -39.396 -0.408 24.721 1.00 51.16 128 SER A O 1
ATOM 1037 N N . VAL A 1 129 ? -38.846 -0.030 26.865 1.00 57.91 129 VAL A N 1
ATOM 1038 C CA . VAL A 1 129 ? -39.934 0.918 27.146 1.00 57.91 129 VAL A CA 1
ATOM 1039 C C . VAL A 1 129 ? -39.670 2.186 26.331 1.00 57.91 129 VAL A C 1
ATOM 1041 O O . VAL A 1 129 ? -38.624 2.818 26.473 1.00 57.91 129 VAL A O 1
ATOM 1044 N N . LYS A 1 130 ? -40.585 2.531 25.423 1.00 70.00 130 LYS A N 1
ATOM 1045 C CA . LYS A 1 130 ? -40.442 3.690 24.533 1.00 70.00 130 LYS A CA 1
ATOM 1046 C C . LYS A 1 130 ? -40.780 4.967 25.309 1.00 70.00 130 LYS A C 1
ATOM 1048 O O . LYS A 1 130 ? -41.837 5.040 25.920 1.00 70.00 130 LYS A O 1
ATOM 1053 N N . SER A 1 131 ? -39.903 5.968 25.262 1.00 80.06 131 SER A N 1
ATOM 1054 C CA . SER A 1 131 ? -40.106 7.296 25.857 1.00 80.06 131 SER A CA 1
ATOM 1055 C C . SER A 1 131 ? -39.908 8.388 24.799 1.00 80.06 131 SER A C 1
ATOM 1057 O O . SER A 1 131 ? -39.165 8.206 23.832 1.00 80.06 131 SER A O 1
ATOM 1059 N N . CYS A 1 132 ? -40.549 9.547 24.971 1.00 82.88 132 CYS A N 1
ATOM 1060 C CA . CYS A 1 132 ? -40.357 10.705 24.096 1.00 82.88 132 CYS A CA 1
ATOM 1061 C C . CYS A 1 132 ? -38.923 11.241 24.157 1.00 82.88 132 CYS A C 1
ATOM 1063 O O . CYS A 1 132 ? -38.454 11.816 23.186 1.00 82.88 132 CYS A O 1
ATOM 1065 N N . ARG A 1 133 ? -38.199 11.024 25.262 1.00 80.75 133 ARG A N 1
ATOM 1066 C CA . ARG A 1 133 ? -36.833 11.545 25.457 1.00 80.75 133 ARG A CA 1
ATOM 1067 C C . ARG A 1 133 ? -35.826 11.038 24.422 1.00 80.75 133 ARG A C 1
ATOM 1069 O O . ARG A 1 133 ? -34.884 11.755 24.115 1.00 80.75 133 ARG A O 1
ATOM 1076 N N . ASN A 1 134 ? -36.059 9.850 23.862 1.00 73.62 134 ASN A N 1
ATOM 1077 C CA . ASN A 1 134 ? -35.238 9.273 22.793 1.00 73.62 134 ASN A CA 1
ATOM 1078 C C . ASN A 1 134 ? -35.912 9.366 21.409 1.00 73.62 134 ASN A C 1
ATOM 1080 O O . ASN A 1 134 ? -35.497 8.691 20.469 1.00 73.62 134 ASN A O 1
ATOM 1084 N N . CYS A 1 135 ? -36.974 10.165 21.273 1.00 78.31 135 CYS A N 1
ATOM 1085 C CA . CYS A 1 135 ? -37.713 10.337 20.028 1.00 78.31 135 CYS A CA 1
ATOM 1086 C C . CYS A 1 135 ? -37.225 11.581 19.281 1.00 78.31 135 CYS A C 1
ATOM 1088 O O . CYS A 1 135 ? -37.281 12.685 19.814 1.00 78.31 135 CYS A O 1
ATOM 1090 N N . VAL A 1 136 ? -36.839 11.419 18.011 1.00 85.00 136 VAL A N 1
ATOM 1091 C CA . VAL A 1 136 ? -36.386 12.523 17.137 1.00 85.00 136 VAL A CA 1
ATOM 1092 C C . VAL A 1 136 ? -37.439 13.624 16.950 1.00 85.00 136 VAL A C 1
ATOM 1094 O O . VAL A 1 136 ? -37.108 14.764 16.648 1.00 85.00 136 VAL A O 1
ATOM 1097 N N . PHE A 1 137 ? -38.716 13.295 17.146 1.00 85.75 137 PHE A N 1
ATOM 1098 C CA . PHE A 1 137 ? -39.822 14.234 16.983 1.00 85.75 137 PHE A CA 1
ATOM 1099 C C . PHE A 1 137 ? -40.179 14.991 18.266 1.00 85.75 137 PHE A C 1
ATOM 1101 O O . PHE A 1 137 ? -41.076 15.834 18.230 1.00 85.75 137 PHE A O 1
ATOM 1108 N N . TYR A 1 138 ? -39.547 14.681 19.399 1.00 88.06 138 TYR A N 1
ATOM 1109 C CA . TYR A 1 138 ? -39.810 15.354 20.665 1.00 88.06 138 TYR A CA 1
ATOM 1110 C C . TYR A 1 138 ? -38.771 16.442 20.929 1.00 88.06 138 TYR A C 1
ATOM 1112 O O . TYR A 1 138 ? -37.574 16.178 20.991 1.00 88.06 138 TYR A O 1
ATOM 1120 N N . ASP A 1 139 ? -39.250 17.661 21.145 1.00 85.88 139 ASP A N 1
ATOM 1121 C CA . ASP A 1 139 ? -38.437 18.778 21.607 1.00 85.88 139 ASP A CA 1
ATOM 1122 C C . ASP A 1 139 ? -38.646 18.970 23.109 1.00 85.88 139 ASP A C 1
ATOM 1124 O O . ASP A 1 139 ? -39.727 19.351 23.572 1.00 85.88 139 ASP A O 1
ATOM 1128 N N . ALA A 1 140 ? -37.583 18.692 23.865 1.00 82.81 140 ALA A N 1
ATOM 1129 C CA . ALA A 1 140 ? -37.567 18.802 25.316 1.00 82.81 140 ALA A CA 1
ATOM 1130 C C . ALA A 1 140 ? -37.635 20.256 25.807 1.00 82.81 140 ALA A C 1
ATOM 1132 O O . ALA A 1 140 ? -38.233 20.504 26.851 1.00 82.81 140 ALA A O 1
ATOM 1133 N N . SER A 1 141 ? -37.084 21.218 25.061 1.00 85.62 141 SER A N 1
ATOM 1134 C CA . SER A 1 141 ? -37.105 22.637 25.433 1.00 85.62 141 SER A CA 1
ATOM 1135 C C . SER A 1 141 ? -38.514 23.218 25.378 1.00 85.62 141 SER A C 1
ATOM 1137 O O . SER A 1 141 ? -38.841 24.118 26.147 1.00 85.62 141 SER A O 1
ATOM 1139 N N . ARG A 1 142 ? -39.364 22.694 24.487 1.00 84.12 142 ARG A N 1
ATOM 1140 C CA . ARG A 1 142 ? -40.762 23.135 24.328 1.00 84.12 142 ARG A CA 1
ATOM 1141 C C . ARG A 1 142 ? -41.787 22.142 24.866 1.00 84.12 142 ARG A C 1
ATOM 1143 O O . ARG A 1 142 ? -42.982 22.410 24.779 1.00 84.12 142 ARG A O 1
ATOM 1150 N N . SER A 1 143 ? -41.331 21.005 25.393 1.00 87.38 143 SER A N 1
ATOM 1151 C CA . SER A 1 143 ? -42.173 19.872 25.796 1.00 87.38 143 SER A CA 1
ATOM 1152 C C . SER A 1 143 ? -43.225 19.526 24.735 1.00 87.38 143 SER A C 1
ATOM 1154 O O . SER A 1 143 ? -44.409 19.372 25.032 1.00 87.38 143 SER A O 1
ATOM 1156 N N . ARG A 1 144 ? -42.807 19.445 23.463 1.00 88.31 144 ARG A N 1
ATOM 1157 C CA . ARG A 1 144 ? -43.716 19.310 22.312 1.00 88.31 144 ARG A CA 1
ATOM 1158 C C . ARG A 1 144 ? -43.298 18.176 21.384 1.00 88.31 144 ARG A C 1
ATOM 1160 O O . ARG A 1 144 ? -42.126 18.026 21.058 1.00 88.31 144 ARG A O 1
ATOM 1167 N N . CYS A 1 145 ? -44.272 17.392 20.932 1.00 88.06 145 CYS A N 1
ATOM 1168 C CA . CYS A 1 145 ? -44.098 16.419 19.861 1.00 88.06 145 CYS A CA 1
ATOM 1169 C C . CYS A 1 145 ? -44.430 17.089 18.527 1.00 88.06 145 CYS A C 1
ATOM 1171 O O . CYS A 1 145 ? -45.573 17.480 18.298 1.00 88.06 145 CYS A O 1
ATOM 1173 N N . PHE A 1 146 ? -43.449 17.211 17.639 1.00 87.00 146 PHE A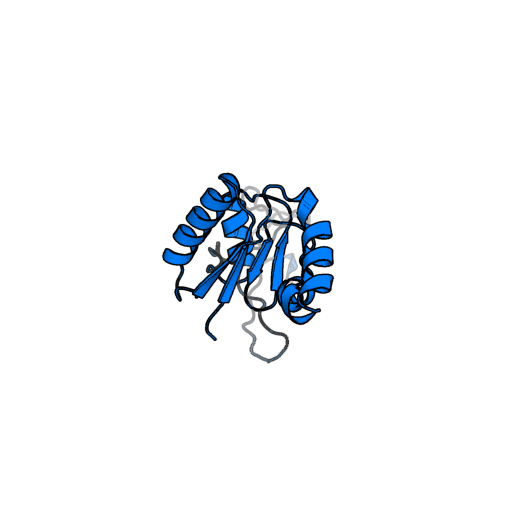 N 1
ATOM 1174 C CA . PHE A 1 146 ? -43.640 17.793 16.314 1.00 87.00 146 PHE A CA 1
ATOM 1175 C C . PHE A 1 146 ? -44.390 16.869 15.358 1.00 87.00 146 PHE A C 1
ATOM 1177 O O . PHE A 1 146 ? -45.109 17.369 14.509 1.00 87.00 146 PHE A O 1
ATOM 1184 N N . LEU A 1 147 ? -44.294 15.546 15.530 1.00 86.38 147 LEU A N 1
ATOM 1185 C CA . LEU A 1 147 ? -45.020 14.591 14.684 1.00 86.38 147 LEU A CA 1
ATOM 1186 C C . LEU A 1 147 ? -46.536 14.643 14.922 1.00 86.38 147 LEU A C 1
ATOM 1188 O O . LEU A 1 147 ? -47.316 14.588 13.981 1.00 86.38 147 LEU A O 1
ATOM 1192 N N . LEU A 1 148 ? -46.952 14.755 16.185 1.00 85.62 148 LEU A N 1
ATOM 1193 C CA . LEU A 1 148 ? -48.367 14.848 16.563 1.00 85.62 148 LEU A CA 1
ATOM 1194 C C . LEU A 1 148 ? -48.829 16.296 16.790 1.00 85.62 148 LEU A C 1
ATOM 1196 O O . LEU A 1 148 ? -49.973 16.530 17.166 1.00 85.62 148 LEU A O 1
ATOM 1200 N N . HIS A 1 149 ? -47.925 17.263 16.619 1.00 88.00 149 HIS A N 1
ATOM 1201 C CA . HIS A 1 149 ? -48.119 18.695 16.859 1.00 88.00 149 HIS A CA 1
ATOM 1202 C C . HIS A 1 149 ? -48.701 19.084 18.236 1.00 88.00 149 HIS A C 1
ATOM 1204 O O . HIS A 1 149 ? -49.158 20.219 18.400 1.00 88.00 149 HIS A O 1
ATOM 1210 N N . LEU A 1 150 ? -48.606 18.212 19.246 1.00 86.44 150 LEU A N 1
ATOM 1211 C CA . LEU A 1 150 ? -49.162 18.388 20.597 1.00 86.44 150 LEU A CA 1
ATOM 1212 C C . LEU A 1 150 ? -48.082 18.584 21.666 1.00 86.44 150 LEU A C 1
ATOM 1214 O O . LEU A 1 150 ? -46.938 18.157 21.493 1.00 86.44 150 LEU A O 1
ATOM 1218 N N . ASN A 1 151 ? -48.456 19.185 22.796 1.00 87.69 151 ASN A N 1
ATOM 1219 C CA . ASN A 1 151 ? -47.577 19.297 23.960 1.00 87.69 151 ASN A CA 1
ATOM 1220 C C . ASN A 1 151 ? -47.614 17.996 24.774 1.00 87.69 151 ASN A C 1
ATOM 1222 O O . ASN A 1 151 ? -48.685 17.490 25.107 1.00 87.69 151 ASN A O 1
ATOM 1226 N N . VAL A 1 152 ? -46.440 17.450 25.084 1.00 87.12 152 VAL A N 1
ATOM 1227 C CA . VAL A 1 152 ? -46.282 16.205 25.841 1.00 87.12 152 VAL A CA 1
ATOM 1228 C C . VAL A 1 152 ? -46.164 16.549 27.322 1.00 87.12 152 VAL A C 1
ATOM 1230 O O . VAL A 1 152 ? -45.216 17.217 27.723 1.00 87.12 152 VAL A O 1
ATOM 1233 N N . GLN A 1 153 ? -47.119 16.083 28.128 1.00 82.50 153 GLN A N 1
ATOM 1234 C CA . GLN A 1 153 ? -47.119 16.323 29.577 1.00 82.50 153 GLN A CA 1
ATOM 1235 C C . GLN A 1 153 ? -46.123 15.424 30.318 1.00 82.50 153 GLN A C 1
ATOM 1237 O O . GLN A 1 153 ? -45.397 15.903 31.182 1.00 82.50 153 GLN A O 1
ATOM 1242 N N . ASP A 1 154 ? -46.059 14.137 29.958 1.00 82.50 154 ASP A N 1
ATOM 1243 C CA . ASP A 1 154 ? -45.098 13.188 30.524 1.00 82.50 154 ASP A CA 1
ATOM 1244 C C . ASP A 1 154 ? -44.242 12.548 29.417 1.00 82.50 154 ASP A C 1
ATOM 1246 O O . ASP A 1 154 ? -44.716 11.688 28.670 1.00 82.50 154 ASP A O 1
ATOM 1250 N N . PRO A 1 155 ? -42.959 12.933 29.302 1.00 82.19 155 PRO A N 1
ATOM 1251 C CA . PRO A 1 155 ? -42.057 12.383 28.297 1.00 82.19 155 PRO A CA 1
ATOM 1252 C C . PRO A 1 155 ? -41.722 10.898 28.482 1.00 82.19 155 PRO A C 1
ATOM 1254 O O . PRO A 1 155 ? -41.211 10.284 27.545 1.00 82.19 155 PRO A O 1
ATOM 1257 N N . ASN A 1 156 ? -41.952 10.311 29.660 1.00 80.94 156 ASN A N 1
ATOM 1258 C CA . ASN A 1 156 ? -41.709 8.884 29.897 1.00 80.94 156 ASN A CA 1
ATOM 1259 C C . ASN A 1 156 ? -42.912 8.007 29.533 1.00 80.94 156 ASN A C 1
ATOM 1261 O O . ASN A 1 156 ? -42.761 6.792 29.444 1.00 80.94 156 ASN A O 1
ATOM 1265 N N . ASN A 1 157 ? -44.068 8.617 29.271 1.00 80.75 157 ASN A N 1
ATOM 1266 C CA . ASN A 1 157 ? -45.283 7.937 28.849 1.00 80.75 157 ASN A CA 1
ATOM 1267 C C . ASN A 1 157 ? -45.787 8.557 27.532 1.00 80.75 157 ASN A C 1
ATOM 1269 O O . ASN A 1 157 ? -46.678 9.412 27.548 1.00 80.75 157 ASN A O 1
ATOM 1273 N N . PRO A 1 158 ? -45.182 8.190 26.383 1.00 79.81 158 PRO A N 1
ATOM 1274 C CA . PRO A 1 158 ? -45.467 8.841 25.117 1.00 79.81 158 PRO A CA 1
ATOM 1275 C C . PRO A 1 158 ? -46.947 8.719 24.742 1.00 79.81 158 PRO A C 1
ATOM 1277 O O . PRO A 1 158 ? -47.485 7.608 24.692 1.00 79.81 158 PRO A O 1
ATOM 1280 N N . PRO A 1 159 ? -47.601 9.820 24.341 1.00 75.00 159 PRO A N 1
ATOM 1281 C CA . PRO A 1 159 ? -48.975 9.757 23.855 1.00 75.00 159 PRO A CA 1
ATOM 1282 C C . PRO A 1 159 ? -49.090 8.972 22.540 1.00 75.00 159 PRO A C 1
ATOM 1284 O O . PRO A 1 159 ? -50.151 8.447 22.240 1.00 75.00 159 PRO A O 1
ATOM 1287 N N . CYS A 1 160 ? -47.999 8.854 21.773 1.00 77.19 160 CYS A N 1
ATOM 1288 C CA . CYS A 1 160 ? -47.939 8.084 20.527 1.00 77.19 160 CYS A CA 1
ATOM 1289 C C . CYS A 1 160 ? -47.789 6.565 20.720 1.00 77.19 160 CYS A C 1
ATOM 1291 O O . CYS A 1 160 ? -47.751 5.839 19.731 1.00 77.19 160 CYS A O 1
ATOM 1293 N N . THR A 1 161 ? -47.627 6.090 21.959 1.00 68.81 161 THR A N 1
ATOM 1294 C CA . THR A 1 161 ? -47.509 4.653 22.268 1.00 68.81 161 THR A CA 1
ATOM 1295 C C . THR A 1 161 ? -48.769 4.047 22.881 1.00 68.81 161 THR A C 1
ATOM 1297 O O . THR A 1 161 ? -48.760 2.855 23.185 1.00 68.81 161 THR A O 1
ATOM 1300 N N . ARG A 1 162 ? -49.822 4.853 23.066 1.00 58.03 162 ARG A N 1
ATOM 1301 C CA . ARG A 1 162 ? -51.175 4.385 23.390 1.00 58.03 162 ARG A CA 1
ATOM 1302 C C . ARG A 1 162 ? -51.948 4.004 22.137 1.00 58.03 162 ARG A C 1
ATOM 1304 O O . ARG A 1 162 ? -51.676 4.612 21.080 1.00 58.03 162 ARG A O 1
#

pLDDT: mean 79.28, std 15.57, range [34.47, 93.88]

Foldseek 3Di:
DQKEKEWEAEDDPLRVVLVVLVQVVLVPFPRSHHYHYHYQDDDDFVCVVVSLVVCCVVPNVVVCVVCVQAVADTPGWMDIPSHTQDHHDRDDSVVVVVSCCVSVRHPDPDPDDDDDDDDDDDDDDDDDQDFQVPPPQADPVQCARNVVRGRHPGRSHDPVVD

Secondary structure (DSSP, 8-state):
---EEEEEE-SSHHHHHHHHHHHHHHHTSTT--EEEEEE-S-SSGGGHHHHHHHHHHHH-HHHHHHHHHTT--SSSEEEETTEEEEESS---HHHHHHHHHHTTSSPP---S------S------------GGG-TTEETTTTEETTTTEE-S-TTS-GGG-

Sequence (162 aa):
METRVTLFVYKGDRCAQLVKELYEILKSSPGKPRMRVVRARITSPEQFSAFLTYMEELYGSEYVDEYKRYGIRRLPALVVGESKVFEGYFPSRDELMELLVEAGILPRKHEARPVHEGVAREAVAAKS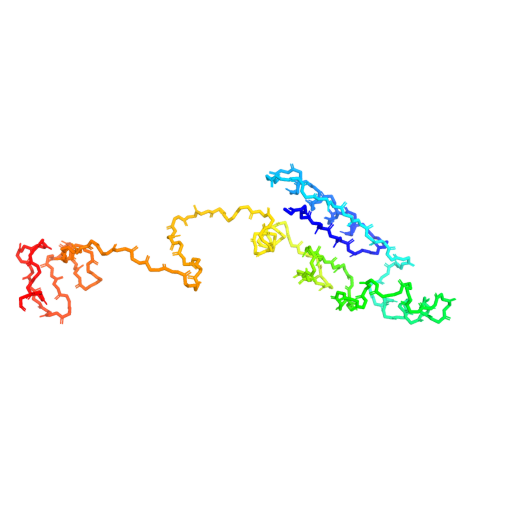VKSCRNCVFYDASRSRCFLLHLNVQDPNNPPCTR

Radius of gyration: 26.37 Å; chains: 1; bounding box: 66×40×52 Å

=== Feature glossary ===
The record interleaves many kinds of information about one protein. Here is each kind framed as the question it answers.

Q: What known structures does this most resemble?
A: Structural nearest neighbors (via Foldseek easy-search vs the PDB). Reported per hit: target PDB id, E-value, and alignment TM-score. A TM-score above ~0.5 is the conventional threshold for 'same fold'.

Q: Where is each backbone atom in 3D?
A: The mmCIF table is the protein's shape written out atom by atom. For each backbone N, Cα, C, and carbonyl O, it records an (x, y, z) coordinate triple in Å plus the residue type, chain letter, and residue number.

Q: What are the backbone torsion angles?
A: The φ/ψ torsion pair specifies the backbone conformation at each residue. φ rotates about the N–Cα bond, ψ about the Cα–C bond. Steric clashes forbid most of the (φ, ψ) plane — the allowed regions (α-helix basin, β-sheet basin, left-handed helix) are the Ramachandran-allowed regions.

Q: Which residues are buried vs exposed?
A: Solvent-accessible surface area (SASA) is the area in Å² traced out by the centre of a 1.4 Å probe sphere (a water molecule) rolled over the protein's van der Waals surface (Shrake–Rupley / Lee–Richards construction). Buried residues have near-zero SASA; fully exposed residues can exceed 200 Å². The total SASA scales roughly with the number of surface residues.

Q: How confident is the AlphaFold model at each residue?
A: pLDDT is the predicted lDDT-Cα score: AlphaFold's confidence that the local environment of each residue (all inter-atomic distances within 15 Å) is correctly placed. It is a per-residue number between 0 and 100, with higher meaning more reliable.

Q: What does the local fold look like, residue by residue?
A: 3Di is Foldseek's structural alphabet. Each residue is assigned one of twenty discrete states based on how its Cα sits relative to its spatial (not sequential) neighbors. Aligning 3Di strings finds structural homologs roughly as well as full 3D superposition, but orders of magnitude faster.

Q: How big and how compact is the whole molecule?
A: Radius of gyration (Rg) is the root-mean-square distance of Cα atoms from their centroid — a single number for overall size and compactness. A globular domain of N residues has Rg ≈ 2.2·N^0.38 Å; an extended or disordered chain has a much larger Rg. The Cα contact count is the number of residue pairs whose Cα atoms are within 8 Å and are more than four positions apart in sequence — a standard proxy for tertiary packing density. The bounding box is the smallest axis-aligned box enclosing all Cα atoms.

Q: Which residues are in helices, strands, or loops?
A: DSSP 8-state secondary structure assigns each residue one of H (α-helix), G (3₁₀-helix), I (π-helix), E (extended β-strand), B (isolated β-bridge), T (hydrogen-bonded turn), S (bend), or '-' (coil). The assignment is computed from backbone hydrogen-bond geometry via the Kabsch–Sander algorithm.

Q: How mobile 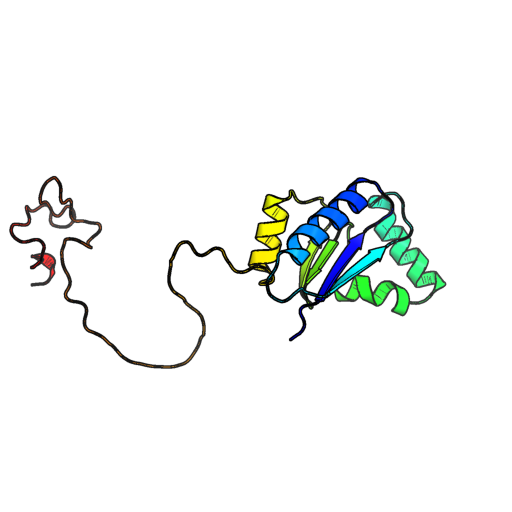is each atom in the crystal?
A: Crystallographic B-factors measure how much each atom's electron density is smeared out, in Å². They rise in mobile loops and surface residues and fall in the buried interior. In AlphaFold models this column is repurposed to hold pLDDT instead.

Q: What if only a Cα trace is available?
A: P-SEA three-state annotation labels each residue as helix, strand, or coil based purely on the geometry of the Cα trace. It serves as a fallback when the full backbone (and thus DSSP) is unavailable.

Q: What family and function is it annotated with?
A: Database cross-references. InterPro integrates a dozen domain/family signature databases into unified entries with residue-range hits. GO terms attach function/process/location labels with evidence codes. CATH codes position the fold in a four-level structural taxonomy. Organism is the NCBI-taxonomy species name.

Q: Are the domains correctly placed relative to each other?
A: Predicted Aligned Error (PAE) is an AlphaFold confidence matrix: entry (i, j) is the expected error in the position of residue j, in ångströms, when the prediction is superimposed on the true structure at residue i. Low PAE within a block of residues means that block is internally rigid and well-predicted; high PAE between two blocks means their relative placement is uncertain even if each block individually is confident.

Q: What do the diagnostic plots show?
A: Three diagnostic plots accompany the record. The Cα contact map visualizes the tertiary structure as a 2D adjacency matrix (8 Å cutoff, sequence-local contacts suppressed). The Ramachandran plot shows the distribution of backbone (φ, ψ) torsions, with points in the α and β basins reflecting secondary structure content. The PAE plot shows AlphaFold's inter-residue confidence as a color matrix.

Q: What is the amino-acid chain?
A: Primary structure: the covalent order of the twenty standard amino acids along the backbone. Two proteins with the same sequence will (almost always) fold to the same structure; two with 30% identity often share a fold but not the details.

Q: What do the rendered images show?
A: The six renders are orthographic views along the three Cartesian axes in both directions. Representation (cartoon, sticks, or surface) and color scheme (sequence-rainbow or by-chain) vary across proteins so the training set covers all the common visualization conventions.